Protein AF-A0AAW7DCD9-F1 (afdb_monomer)

Mean predicted aligned error: 16.03 Å

Sequence (71 aa):
MKRKLIDLDLETERRLSILASANGMSLKKYIEYILFQHGNDHLIKIEKEIKKQKSASINQLSILDEINKNL

Solvent-accessible surface area (backbone atoms only — not comparable to full-atom values): 4774 Å² total; per-residue (Å²): 137,88,88,78,91,80,93,68,56,72,67,59,49,52,52,48,40,53,53,11,54,75,69,78,38,52,47,70,59,37,50,51,49,52,50,57,67,41,68,79,48,94,70,87,79,80,75,75,79,74,80,74,83,71,87,72,92,68,73,76,65,61,62,58,60,60,62,68,73,76,114

pLDDT: mean 70.4, std 18.79, range [43.16, 94.0]

Foldseek 3Di:
DDDDDDDDDPVVLVVLCVVCVVVVHHSVVSVVVVCVVCVVPPDDPPPPPPDPPDPPPDDPPVVVVVVVVVD

Structure (mmCIF, N/CA/C/O backbone):
data_AF-A0AAW7DCD9-F1
#
_entry.id   AF-A0AAW7DCD9-F1
#
loop_
_atom_site.group_PDB
_atom_site.id
_atom_site.type_symbol
_atom_site.label_atom_id
_atom_site.label_alt_id
_atom_site.label_comp_id
_atom_site.label_asym_id
_atom_site.label_entity_id
_atom_site.label_seq_id
_atom_site.pdbx_PDB_ins_code
_atom_site.Cartn_x
_atom_site.Cartn_y
_atom_site.Cartn_z
_atom_site.occupancy
_atom_site.B_iso_or_equiv
_atom_site.auth_seq_id
_atom_site.auth_comp_id
_atom_site.auth_asym_id
_atom_site.auth_atom_id
_atom_site.pdbx_PDB_model_num
ATOM 1 N N . MET A 1 1 ? -11.489 -7.722 16.068 1.00 65.06 1 MET A N 1
ATOM 2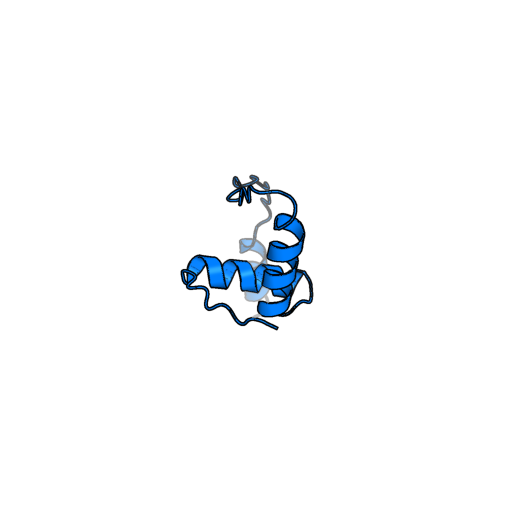 C CA . MET A 1 1 ? -11.074 -7.253 14.724 1.00 65.06 1 MET A CA 1
ATOM 3 C C . MET A 1 1 ? -11.889 -7.977 13.659 1.00 65.06 1 MET A C 1
ATOM 5 O O . MET A 1 1 ? -11.901 -9.201 13.678 1.00 65.06 1 MET A O 1
ATOM 9 N N . LYS A 1 2 ? -12.579 -7.258 12.762 1.00 75.31 2 LYS A N 1
ATOM 10 C CA . LYS A 1 2 ? -13.276 -7.863 11.611 1.00 75.31 2 LYS A CA 1
ATOM 11 C C . LYS A 1 2 ? -12.303 -7.947 10.433 1.00 75.31 2 LYS A C 1
ATOM 13 O O . LYS A 1 2 ? -11.727 -6.931 10.060 1.00 75.31 2 LYS A O 1
ATOM 18 N N . ARG A 1 3 ? -12.099 -9.144 9.878 1.00 76.69 3 ARG A N 1
ATOM 19 C CA . ARG A 1 3 ? -11.304 -9.340 8.655 1.00 76.69 3 ARG A CA 1
ATOM 20 C C . ARG A 1 3 ? -12.199 -9.059 7.447 1.00 76.69 3 ARG A C 1
ATOM 22 O O . ARG A 1 3 ? -13.341 -9.511 7.435 1.00 76.69 3 ARG A O 1
ATOM 29 N N . LYS A 1 4 ? -11.694 -8.318 6.462 1.00 80.25 4 LYS A N 1
ATOM 30 C CA . LYS A 1 4 ? -12.352 -8.118 5.165 1.00 80.25 4 LYS A CA 1
ATOM 31 C C . LYS A 1 4 ? -11.438 -8.650 4.070 1.00 80.25 4 LYS A C 1
ATOM 33 O O . LYS A 1 4 ? -10.239 -8.385 4.110 1.00 80.25 4 LYS A O 1
ATOM 38 N N . LEU A 1 5 ? -12.014 -9.409 3.143 1.00 83.69 5 LEU A N 1
ATOM 39 C CA . LEU A 1 5 ? -11.354 -9.764 1.893 1.00 83.69 5 LEU A CA 1
ATOM 40 C C . LEU A 1 5 ? -11.491 -8.571 0.941 1.00 83.69 5 LEU A C 1
ATOM 42 O O . LEU A 1 5 ? -12.551 -7.943 0.906 1.00 83.69 5 LEU A O 1
ATOM 46 N N . ILE A 1 6 ? -10.421 -8.238 0.229 1.00 80.62 6 ILE A N 1
ATOM 47 C CA . ILE A 1 6 ? -10.414 -7.176 -0.773 1.00 80.62 6 ILE A CA 1
ATOM 48 C C . ILE A 1 6 ? -9.741 -7.764 -2.000 1.00 80.62 6 ILE A C 1
ATOM 50 O O . ILE A 1 6 ? -8.569 -8.133 -1.930 1.00 80.62 6 ILE A O 1
ATOM 54 N N . ASP A 1 7 ? -10.485 -7.838 -3.093 1.00 86.62 7 ASP A N 1
ATOM 55 C CA . ASP A 1 7 ? -9.933 -8.224 -4.380 1.00 86.62 7 ASP A CA 1
ATOM 56 C C . ASP A 1 7 ? -9.364 -6.971 -5.046 1.00 86.62 7 ASP A C 1
ATOM 58 O O . ASP A 1 7 ? -10.061 -5.970 -5.234 1.00 86.62 7 ASP A O 1
ATOM 62 N N . LEU A 1 8 ? -8.071 -7.014 -5.348 1.00 84.25 8 LEU A N 1
ATOM 63 C CA . LEU A 1 8 ? -7.351 -5.965 -6.057 1.00 84.25 8 LEU A CA 1
ATOM 64 C C . LEU A 1 8 ? -6.843 -6.546 -7.370 1.00 84.25 8 LEU A C 1
ATOM 66 O O . LEU A 1 8 ? -6.449 -7.710 -7.434 1.00 84.25 8 LEU A O 1
ATOM 70 N N . ASP A 1 9 ? -6.839 -5.735 -8.420 1.00 90.62 9 ASP A N 1
ATOM 71 C CA . ASP A 1 9 ? -6.159 -6.119 -9.645 1.00 90.62 9 ASP A CA 1
ATOM 72 C C . ASP A 1 9 ? -4.637 -6.131 -9.432 1.00 90.62 9 ASP A C 1
ATOM 74 O O . ASP A 1 9 ? -4.082 -5.410 -8.594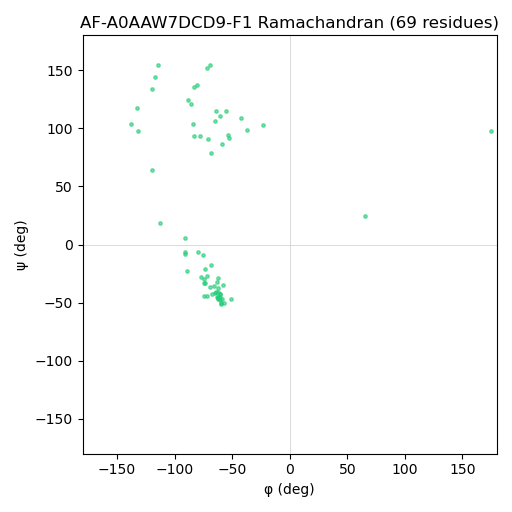 1.00 90.62 9 ASP A O 1
ATOM 78 N N . LEU A 1 10 ? -3.955 -6.939 -10.242 1.00 91.06 10 LEU A N 1
ATOM 79 C CA . LEU A 1 10 ? -2.515 -7.158 -10.139 1.00 91.06 10 LEU A CA 1
ATOM 80 C C . LEU A 1 10 ? -1.699 -5.860 -10.265 1.00 91.06 10 LEU A C 1
ATOM 82 O O . LEU A 1 10 ? -0.642 -5.725 -9.644 1.00 91.06 10 LEU A O 1
ATOM 86 N N . GLU A 1 11 ? -2.151 -4.905 -11.084 1.00 92.44 11 GLU A N 1
ATOM 87 C CA . GLU A 1 11 ? -1.445 -3.638 -11.276 1.00 92.44 11 GLU A CA 1
ATOM 88 C C . GLU A 1 11 ? -1.563 -2.751 -10.031 1.00 92.44 11 GLU A C 1
ATOM 90 O O . GLU A 1 11 ? -0.556 -2.205 -9.565 1.00 92.44 11 GLU A O 1
ATOM 95 N N . THR A 1 12 ? -2.757 -2.652 -9.445 1.00 89.44 12 THR A N 1
ATOM 96 C CA . THR A 1 12 ? -2.974 -1.902 -8.200 1.00 89.44 12 THR A CA 1
ATOM 97 C C . THR A 1 12 ? -2.238 -2.525 -7.022 1.00 89.44 12 THR A C 1
ATOM 99 O O . THR A 1 12 ? -1.605 -1.794 -6.258 1.00 89.44 12 THR A O 1
ATOM 102 N N . GLU A 1 13 ? -2.236 -3.854 -6.893 1.00 89.50 13 GLU A N 1
ATOM 103 C CA . GLU A 1 13 ? -1.477 -4.547 -5.845 1.00 89.50 13 GLU A CA 1
ATOM 104 C C . GLU A 1 13 ? 0.023 -4.226 -5.936 1.00 89.50 13 GLU A C 1
ATOM 106 O O . GLU A 1 13 ? 0.645 -3.838 -4.942 1.00 89.50 13 GLU A O 1
ATOM 111 N N . ARG A 1 14 ? 0.601 -4.287 -7.143 1.00 91.00 14 ARG A N 1
ATOM 112 C CA . ARG A 1 14 ? 2.013 -3.939 -7.372 1.00 91.00 14 ARG A CA 1
ATOM 113 C C . ARG A 1 14 ? 2.318 -2.492 -7.008 1.00 91.00 14 ARG A C 1
ATOM 115 O O . ARG A 1 14 ? 3.317 -2.230 -6.339 1.00 91.00 14 ARG A O 1
ATOM 122 N N . ARG A 1 15 ? 1.465 -1.551 -7.417 1.00 92.44 15 A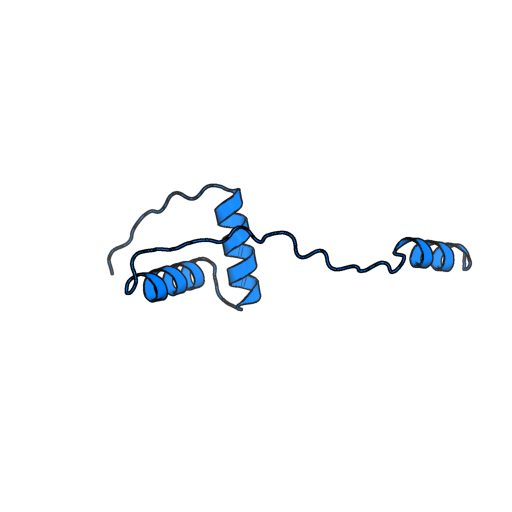RG A N 1
ATOM 123 C CA . ARG A 1 15 ? 1.639 -0.126 -7.091 1.00 92.44 15 ARG A CA 1
ATOM 124 C C . ARG A 1 15 ? 1.590 0.116 -5.589 1.00 92.44 15 ARG A C 1
ATOM 126 O O . ARG A 1 15 ? 2.474 0.782 -5.055 1.00 92.44 15 ARG A O 1
ATOM 133 N N . LEU A 1 16 ? 0.606 -0.462 -4.903 1.00 91.88 16 LEU A N 1
ATOM 134 C CA . LEU A 1 16 ? 0.492 -0.362 -3.450 1.00 91.88 16 LEU A CA 1
ATOM 135 C C . LEU A 1 16 ? 1.692 -0.996 -2.747 1.00 91.88 16 LEU A C 1
ATOM 137 O O . LEU A 1 16 ? 2.165 -0.442 -1.760 1.00 91.88 16 LEU A O 1
ATOM 141 N N . SER A 1 17 ? 2.222 -2.107 -3.264 1.00 90.75 17 SER A N 1
ATOM 142 C CA . SER A 1 17 ? 3.422 -2.737 -2.710 1.00 90.75 17 SER A CA 1
ATOM 143 C C . SER A 1 17 ? 4.641 -1.824 -2.811 1.00 90.75 17 SER A C 1
ATOM 145 O O . SER A 1 17 ? 5.362 -1.672 -1.828 1.00 90.75 17 SER A O 1
ATOM 147 N N . ILE A 1 18 ? 4.858 -1.181 -3.962 1.00 93.31 18 ILE A N 1
ATOM 148 C CA . ILE A 1 18 ? 5.970 -0.236 -4.150 1.00 93.31 18 ILE A CA 1
ATOM 149 C C . ILE A 1 18 ? 5.827 0.952 -3.195 1.00 93.31 18 ILE A C 1
ATOM 151 O O . ILE A 1 18 ? 6.789 1.331 -2.527 1.00 93.31 18 ILE A O 1
ATOM 155 N N . LEU A 1 19 ? 4.621 1.515 -3.090 1.00 92.88 19 LEU A N 1
ATOM 156 C CA . LEU A 1 19 ? 4.346 2.633 -2.191 1.00 92.88 19 LEU A CA 1
ATOM 157 C C . LEU A 1 19 ? 4.529 2.248 -0.718 1.00 92.88 19 LEU A C 1
ATOM 159 O O . LEU A 1 19 ? 5.115 3.016 0.045 1.00 92.88 19 LEU A O 1
ATOM 163 N N . ALA A 1 20 ? 4.090 1.054 -0.318 1.00 94.00 20 ALA A N 1
ATOM 164 C CA . ALA A 1 20 ? 4.290 0.541 1.031 1.00 94.00 20 ALA A CA 1
ATOM 165 C C . ALA A 1 20 ? 5.785 0.426 1.359 1.00 94.00 20 ALA A C 1
ATOM 167 O O . ALA A 1 20 ? 6.230 0.955 2.380 1.00 94.00 20 ALA A O 1
ATOM 168 N N . SER A 1 21 ? 6.571 -0.171 0.455 1.00 92.06 21 SER A N 1
ATOM 169 C CA . SER A 1 21 ? 8.024 -0.286 0.602 1.00 92.06 21 SER A CA 1
ATOM 170 C C . SER A 1 21 ? 8.711 1.077 0.686 1.00 92.06 21 SER A C 1
ATOM 172 O O . SER A 1 21 ? 9.558 1.268 1.555 1.00 92.06 21 SER A O 1
ATOM 174 N N . ALA A 1 22 ? 8.313 2.045 -0.144 1.00 93.94 22 ALA A N 1
ATOM 175 C CA . ALA A 1 22 ? 8.853 3.405 -0.105 1.00 93.94 22 ALA A CA 1
ATOM 176 C C . ALA A 1 22 ? 8.564 4.127 1.226 1.00 93.94 22 ALA A C 1
ATOM 178 O O . ALA A 1 22 ? 9.357 4.955 1.663 1.00 93.94 22 ALA A O 1
ATOM 179 N N . ASN A 1 23 ? 7.458 3.783 1.892 1.00 90.81 23 ASN A N 1
ATOM 180 C CA . ASN A 1 23 ? 7.090 4.310 3.208 1.00 90.81 23 ASN A CA 1
ATOM 181 C C . ASN A 1 23 ? 7.630 3.459 4.377 1.00 90.81 23 ASN A C 1
ATOM 183 O O . ASN A 1 23 ? 7.288 3.718 5.531 1.00 90.81 23 ASN A O 1
ATOM 187 N N . GLY A 1 24 ? 8.440 2.427 4.107 1.00 93.94 24 GLY A N 1
ATOM 188 C CA . GLY A 1 24 ? 8.966 1.522 5.135 1.00 93.94 24 GLY A CA 1
ATOM 189 C C . GLY A 1 24 ? 7.883 0.694 5.837 1.00 93.94 24 GLY A C 1
ATOM 190 O O . GLY A 1 24 ? 8.051 0.285 6.986 1.00 93.94 24 GLY A O 1
ATOM 191 N N . MET A 1 25 ? 6.747 0.468 5.176 1.00 93.06 25 MET A N 1
ATOM 192 C CA . MET A 1 25 ? 5.603 -0.264 5.716 1.00 93.06 25 MET A CA 1
ATOM 193 C C . MET A 1 25 ? 5.368 -1.566 4.950 1.00 93.06 25 MET A C 1
ATOM 195 O O . MET A 1 25 ? 5.692 -1.695 3.772 1.00 93.06 25 MET A O 1
ATOM 199 N N . SER A 1 26 ? 4.745 -2.543 5.611 1.00 93.00 26 SER A N 1
ATOM 200 C CA . SER A 1 26 ? 4.199 -3.702 4.905 1.00 93.00 26 SER A CA 1
ATOM 201 C C . SER A 1 26 ? 2.959 -3.300 4.109 1.00 93.00 26 SER A C 1
ATOM 203 O O . SE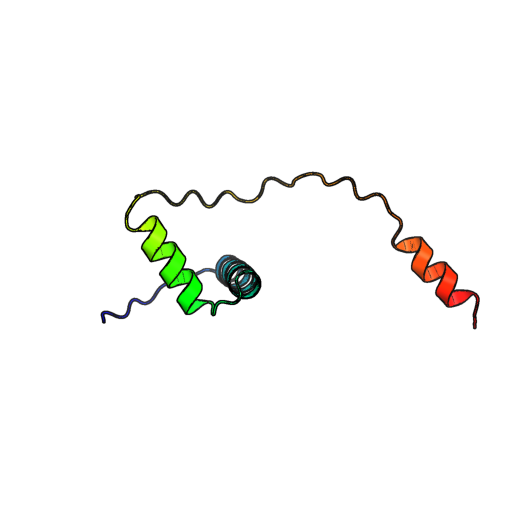R A 1 26 ? 2.219 -2.404 4.520 1.00 93.00 26 SER A O 1
ATOM 205 N N . LEU A 1 27 ? 2.688 -4.004 3.006 1.00 90.38 27 LEU A N 1
ATOM 206 C CA . LEU A 1 27 ? 1.519 -3.759 2.157 1.00 90.38 27 LEU A CA 1
ATOM 207 C C . LEU A 1 27 ? 0.214 -3.705 2.964 1.00 90.38 27 LEU A C 1
ATOM 209 O O . LEU A 1 27 ? -0.558 -2.760 2.838 1.00 90.38 27 LEU A O 1
ATOM 213 N N . LYS A 1 28 ? 0.009 -4.669 3.872 1.00 90.50 28 LYS A N 1
ATOM 214 C CA . LYS A 1 28 ? -1.160 -4.702 4.760 1.00 90.50 28 LYS A CA 1
ATOM 215 C C . LYS A 1 28 ? -1.278 -3.431 5.608 1.00 90.50 28 LYS A C 1
ATOM 217 O O . LYS A 1 28 ? -2.343 -2.823 5.641 1.00 90.50 28 LYS A O 1
ATOM 222 N N . LYS A 1 29 ? -0.194 -3.030 6.280 1.00 90.25 29 LYS A N 1
ATOM 223 C CA . LYS A 1 29 ? -0.185 -1.853 7.162 1.00 90.25 29 LYS A CA 1
ATOM 224 C C . LYS A 1 29 ? -0.402 -0.566 6.369 1.00 90.25 29 LYS A C 1
ATOM 226 O O . LYS A 1 29 ? -1.071 0.342 6.846 1.00 90.25 29 LYS A O 1
ATOM 231 N N . TYR A 1 30 ? 0.139 -0.504 5.158 1.00 92.19 30 TYR A N 1
ATOM 232 C CA . TYR A 1 30 ? -0.040 0.625 4.260 1.00 92.19 30 TYR A CA 1
ATOM 233 C C . TYR A 1 30 ? -1.489 0.743 3.763 1.00 92.19 30 TYR A C 1
ATOM 235 O O . TYR A 1 30 ? -2.056 1.831 3.792 1.00 92.19 30 TYR A O 1
ATOM 243 N N . ILE A 1 31 ? -2.133 -0.374 3.404 1.00 88.56 31 ILE A N 1
ATOM 244 C CA . ILE A 1 31 ? -3.564 -0.403 3.059 1.00 88.56 31 ILE A CA 1
ATOM 245 C C . ILE A 1 31 ? -4.418 0.027 4.257 1.00 88.56 31 ILE A C 1
ATOM 247 O O . ILE A 1 31 ? -5.315 0.848 4.100 1.00 88.56 31 ILE A O 1
ATOM 251 N N . GLU A 1 32 ? -4.131 -0.478 5.459 1.00 87.81 32 GLU A N 1
ATOM 252 C CA . GLU A 1 32 ? -4.822 -0.056 6.686 1.00 87.81 32 GLU A CA 1
ATOM 253 C C . GLU A 1 32 ? -4.637 1.443 6.955 1.00 87.81 32 GLU A C 1
ATOM 255 O O . GLU A 1 32 ? -5.606 2.122 7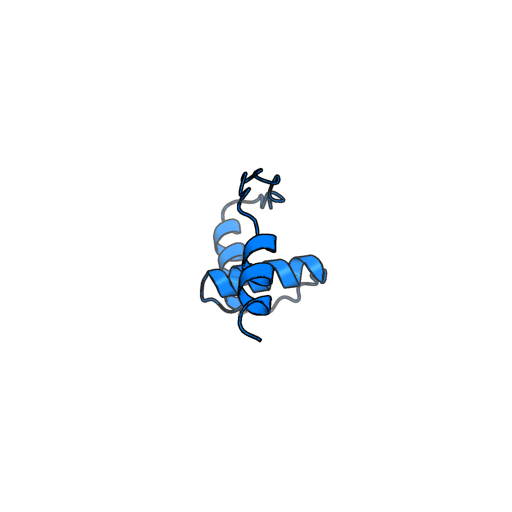.283 1.00 87.81 32 GLU A O 1
ATOM 260 N N . TYR A 1 33 ? -3.425 1.972 6.763 1.00 88.44 33 TYR A N 1
ATOM 261 C CA . TYR A 1 33 ? -3.122 3.396 6.893 1.00 88.44 33 TYR A CA 1
ATOM 262 C C . TYR A 1 33 ? -3.943 4.241 5.913 1.00 88.44 33 TYR A C 1
ATOM 264 O O . TYR A 1 33 ? -4.611 5.177 6.340 1.00 88.44 33 TYR A O 1
ATOM 272 N N . ILE A 1 34 ? -3.962 3.881 4.628 1.00 86.56 34 ILE A N 1
ATOM 273 C CA . ILE A 1 34 ? -4.758 4.571 3.602 1.00 86.56 34 ILE A CA 1
ATOM 274 C C . ILE A 1 34 ? -6.246 4.513 3.963 1.00 86.56 34 ILE A C 1
ATOM 276 O O . ILE A 1 34 ? -6.913 5.542 4.007 1.00 86.56 34 ILE A O 1
ATOM 280 N N . LEU A 1 35 ? -6.777 3.326 4.266 1.00 81.69 35 LEU A N 1
ATOM 281 C CA . LEU A 1 35 ? -8.194 3.157 4.594 1.00 81.69 35 LEU A CA 1
ATOM 282 C C . LEU A 1 35 ? -8.598 3.900 5.869 1.00 81.69 35 LEU A C 1
ATOM 284 O O . LEU A 1 35 ? -9.733 4.352 5.964 1.00 81.69 35 LEU A O 1
ATOM 288 N N . PHE A 1 36 ? -7.698 4.029 6.843 1.00 78.88 36 PHE A N 1
ATOM 289 C CA . PHE A 1 36 ? -7.957 4.787 8.062 1.00 78.88 36 PHE A CA 1
ATOM 290 C C . PHE A 1 36 ? -7.918 6.297 7.809 1.00 78.88 36 PHE A C 1
ATOM 292 O O . PHE A 1 36 ? -8.820 7.004 8.248 1.00 78.88 36 PHE A O 1
ATOM 299 N N . GLN A 1 37 ? -6.927 6.781 7.053 1.00 74.06 37 GLN A N 1
ATOM 300 C CA . GLN A 1 37 ? -6.824 8.195 6.676 1.00 74.06 37 GLN A CA 1
ATOM 301 C C . GLN A 1 37 ? -8.015 8.646 5.822 1.00 74.06 37 GLN A C 1
ATOM 303 O O . GLN A 1 37 ? -8.570 9.716 6.045 1.00 74.06 37 GLN A O 1
ATOM 308 N N . HIS A 1 38 ? -8.456 7.808 4.882 1.00 65.31 38 HIS A N 1
ATOM 309 C CA . HIS A 1 38 ? -9.579 8.109 3.991 1.00 65.31 38 HIS A CA 1
ATOM 310 C C . HIS A 1 38 ? -10.942 7.641 4.518 1.00 65.31 38 HIS A C 1
ATOM 312 O O . HIS A 1 38 ? -11.972 7.981 3.948 1.00 65.31 38 HIS A O 1
ATOM 318 N N . GLY A 1 39 ? -10.983 6.874 5.609 1.00 55.72 39 GLY A N 1
ATOM 319 C CA . GLY A 1 39 ? -12.228 6.469 6.265 1.00 55.72 39 GLY A CA 1
ATOM 320 C C . GLY A 1 39 ? -12.968 7.632 6.931 1.00 55.72 39 GLY A C 1
ATOM 321 O O . GLY A 1 39 ? -14.160 7.506 7.192 1.00 55.72 39 GLY A O 1
ATOM 322 N N . ASN A 1 40 ? -12.278 8.755 7.163 1.00 53.31 40 ASN A N 1
ATOM 323 C CA . ASN A 1 40 ? -12.870 9.997 7.659 1.00 53.31 40 ASN A CA 1
ATOM 324 C C . ASN A 1 40 ? -13.364 10.932 6.544 1.00 53.31 40 ASN A C 1
ATOM 326 O O . ASN A 1 40 ? -14.271 11.715 6.798 1.00 53.31 40 ASN A O 1
ATOM 330 N N . ASP A 1 41 ? -12.839 10.816 5.322 1.00 48.75 41 ASP A N 1
ATOM 331 C CA . ASP A 1 41 ? -13.224 11.655 4.185 1.00 48.75 41 ASP A CA 1
ATOM 332 C C . ASP A 1 41 ? -13.504 10.770 2.966 1.00 48.75 41 ASP A C 1
ATOM 334 O O . ASP A 1 41 ? -12.608 10.334 2.239 1.00 48.75 41 ASP A O 1
ATOM 338 N N . HIS A 1 42 ? -14.787 10.478 2.748 1.00 46.84 42 HIS A N 1
ATOM 339 C CA . HIS A 1 42 ? -15.292 9.748 1.590 1.00 46.84 42 HIS A CA 1
ATOM 340 C C . HIS A 1 42 ? -14.945 10.463 0.271 1.00 46.84 42 HIS A C 1
ATOM 342 O O . HIS A 1 42 ? -15.767 11.223 -0.223 1.00 46.84 42 HIS A O 1
ATOM 348 N N . LEU A 1 43 ? -13.763 10.215 -0.311 1.00 46.88 43 LEU A N 1
ATOM 349 C CA . LEU A 1 43 ? -13.454 10.263 -1.756 1.00 46.88 43 LEU A CA 1
ATOM 350 C C . LEU A 1 43 ? -11.947 10.048 -1.976 1.00 46.88 43 LEU A C 1
ATOM 352 O O . LEU A 1 43 ? -11.146 10.978 -1.910 1.00 46.88 43 LEU A O 1
ATOM 356 N N . ILE A 1 44 ? -11.549 8.817 -2.304 1.00 50.62 44 ILE A N 1
ATOM 357 C CA . ILE A 1 44 ? -10.179 8.539 -2.747 1.00 50.62 44 ILE A CA 1
ATOM 358 C C . ILE A 1 44 ? -10.089 8.860 -4.245 1.00 50.62 44 ILE A C 1
ATOM 360 O O . ILE A 1 44 ? -10.381 8.017 -5.093 1.00 50.62 44 ILE A O 1
ATOM 364 N N . LYS A 1 45 ? -9.673 10.083 -4.594 1.00 53.19 45 LYS A N 1
ATOM 365 C CA . LYS A 1 45 ? -9.112 10.355 -5.926 1.00 53.19 45 LYS A CA 1
ATOM 366 C C . LYS A 1 45 ? -7.671 9.852 -5.933 1.00 53.19 45 LYS A C 1
ATOM 368 O O . LYS A 1 45 ? -6.753 10.563 -5.543 1.00 53.19 45 LYS A O 1
ATOM 373 N N . ILE A 1 46 ? -7.482 8.609 -6.374 1.00 53.50 46 ILE A N 1
ATOM 374 C CA . ILE A 1 46 ? -6.161 8.122 -6.778 1.00 53.50 46 ILE A CA 1
ATOM 375 C C . ILE A 1 46 ? -5.840 8.838 -8.088 1.00 53.50 46 ILE A C 1
ATOM 377 O O . ILE A 1 46 ? -6.234 8.395 -9.169 1.00 53.50 46 ILE A O 1
ATOM 381 N N . GLU A 1 47 ? -5.195 9.997 -7.994 1.00 45.84 47 GLU A N 1
ATOM 382 C CA . GLU A 1 47 ? -4.640 10.652 -9.169 1.00 45.84 47 GLU A CA 1
ATOM 383 C C . GLU A 1 47 ? -3.606 9.704 -9.782 1.00 45.84 47 GLU A C 1
ATOM 385 O O . GLU A 1 47 ? -2.550 9.437 -9.209 1.00 45.84 47 GLU A O 1
ATOM 390 N N . LYS A 1 48 ? -3.930 9.151 -10.957 1.00 46.00 48 LYS A N 1
ATOM 391 C CA . LYS A 1 48 ? -2.915 8.594 -11.850 1.00 46.00 48 LYS A CA 1
ATOM 392 C C . LYS A 1 48 ? -1.925 9.724 -12.089 1.00 46.00 48 LYS A C 1
ATOM 394 O O . LYS A 1 48 ? -2.323 10.737 -12.659 1.00 46.00 48 LYS A O 1
ATOM 399 N N . GLU A 1 49 ? -0.684 9.560 -11.634 1.00 46.81 49 GLU A N 1
ATOM 400 C CA . GLU A 1 49 ? 0.402 10.500 -11.902 1.00 46.81 49 GLU A CA 1
ATOM 401 C C . GLU A 1 49 ? 0.343 10.946 -13.367 1.00 46.81 49 GLU A C 1
ATOM 403 O O . GLU A 1 49 ? 0.623 10.184 -14.298 1.00 46.81 49 GLU A O 1
ATOM 408 N N . ILE A 1 50 ? -0.043 12.203 -13.577 1.00 44.72 50 ILE A N 1
ATOM 409 C CA . ILE A 1 50 ? 0.209 12.889 -14.832 1.00 44.72 50 ILE A CA 1
ATOM 410 C C . ILE A 1 50 ? 1.724 12.978 -14.906 1.00 44.72 50 ILE A C 1
ATOM 412 O O . ILE A 1 50 ? 2.351 13.612 -14.058 1.00 44.72 50 ILE A O 1
ATOM 416 N N . LYS A 1 51 ? 2.295 12.287 -15.898 1.00 52.91 51 LYS A N 1
ATOM 417 C CA . LYS A 1 51 ? 3.712 12.307 -16.260 1.00 52.91 51 LYS A CA 1
ATOM 418 C C . LYS A 1 51 ? 4.272 13.722 -16.091 1.00 52.91 51 LYS A C 1
ATOM 420 O O . LYS A 1 51 ? 4.134 14.554 -16.987 1.00 52.91 51 LYS A O 1
ATOM 425 N N . LYS A 1 52 ? 4.947 13.996 -14.971 1.00 45.12 52 LYS A N 1
ATOM 426 C CA . LYS A 1 52 ? 5.872 15.124 -14.909 1.00 45.12 52 LYS A CA 1
ATOM 427 C C . LYS A 1 52 ? 6.983 14.780 -15.888 1.00 45.12 52 LYS A C 1
ATOM 429 O O . LYS A 1 52 ? 7.794 13.896 -15.621 1.00 45.12 52 LYS A O 1
ATOM 434 N N . GLN A 1 53 ? 6.982 15.456 -17.035 1.00 49.72 53 GLN A N 1
ATOM 435 C CA . GLN A 1 53 ? 8.157 15.610 -17.882 1.00 49.72 53 GLN A CA 1
ATOM 436 C C . GLN A 1 53 ? 9.290 16.145 -16.998 1.00 49.72 53 GLN A C 1
ATOM 438 O O . GLN A 1 53 ? 9.429 17.346 -16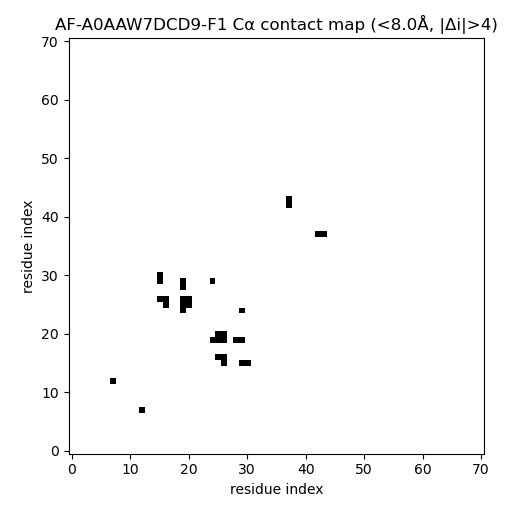.794 1.00 49.72 53 GLN A O 1
ATOM 443 N N . LYS A 1 54 ? 10.081 15.244 -16.417 1.00 44.44 54 LYS A N 1
ATOM 444 C CA . LYS A 1 54 ? 11.427 15.571 -15.976 1.00 44.44 54 LYS A CA 1
ATOM 445 C C . LYS A 1 54 ? 12.305 15.413 -17.202 1.00 44.44 54 LYS A C 1
ATOM 447 O O . LYS A 1 54 ? 12.614 14.302 -17.623 1.00 44.44 54 LYS A O 1
ATOM 452 N N . SER A 1 55 ? 12.672 16.545 -17.783 1.00 52.31 55 SER A N 1
ATOM 453 C CA . SER A 1 55 ? 13.863 16.680 -18.606 1.00 52.31 55 SER A CA 1
ATOM 454 C C . SER A 1 55 ? 15.069 1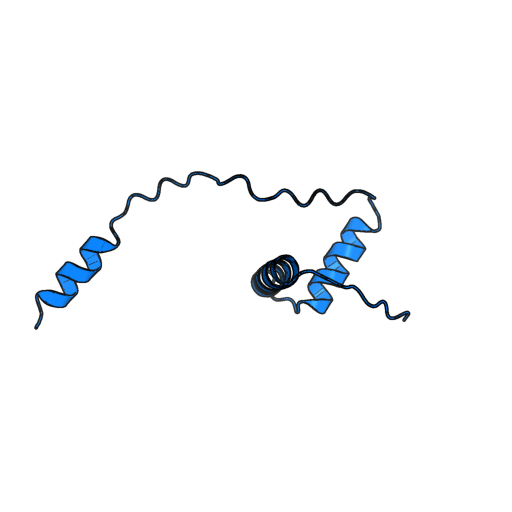6.182 -17.801 1.00 52.31 55 SER A C 1
ATOM 456 O O . SER A 1 55 ? 15.634 16.914 -16.994 1.00 52.31 55 SER A O 1
ATOM 458 N N . ALA A 1 56 ? 15.424 14.914 -17.979 1.00 49.44 56 ALA A N 1
ATOM 459 C CA . ALA A 1 56 ? 16.701 14.352 -17.559 1.00 49.44 56 ALA A CA 1
ATOM 460 C C . ALA A 1 56 ? 17.407 13.825 -18.810 1.00 49.44 56 ALA A C 1
ATOM 462 O O . ALA A 1 56 ? 17.609 12.633 -19.013 1.00 49.44 56 ALA A O 1
ATOM 463 N N . SER A 1 57 ? 17.724 14.767 -19.690 1.00 53.44 57 SER A N 1
ATOM 464 C CA . SER A 1 57 ? 18.709 14.636 -20.750 1.00 53.44 57 SER A CA 1
ATOM 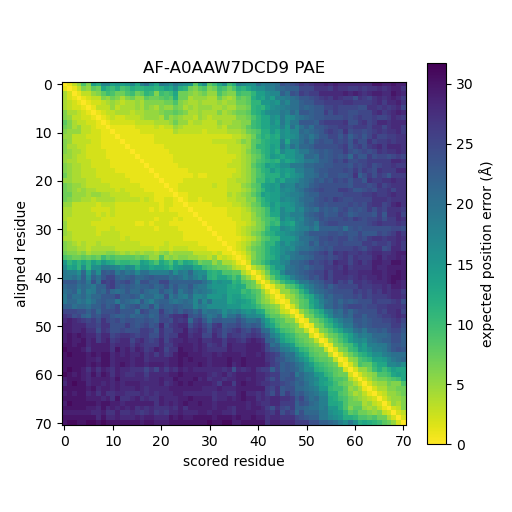465 C C . SER A 1 57 ? 20.103 14.541 -20.127 1.00 53.44 57 SER A C 1
ATOM 467 O O . SER A 1 57 ? 20.812 15.541 -20.078 1.00 53.44 57 SER A O 1
ATOM 469 N N . ILE A 1 58 ? 20.484 13.368 -19.616 1.00 51.06 58 ILE A N 1
ATOM 470 C CA . ILE A 1 58 ? 21.891 13.021 -19.370 1.00 51.06 58 ILE A CA 1
ATOM 471 C C . ILE A 1 58 ? 22.104 11.569 -19.812 1.00 51.06 58 ILE A C 1
ATOM 473 O O . ILE A 1 58 ? 21.668 10.621 -19.164 1.00 51.06 58 ILE A O 1
ATOM 477 N N . ASN A 1 59 ? 22.734 11.458 -20.982 1.00 55.56 59 ASN A N 1
ATOM 478 C CA . ASN A 1 59 ? 23.287 10.283 -21.649 1.00 55.56 59 ASN A CA 1
ATOM 479 C C . ASN A 1 59 ? 23.636 9.100 -20.728 1.00 55.56 59 ASN A C 1
ATOM 481 O O . ASN A 1 59 ? 24.718 9.045 -20.153 1.00 55.56 59 ASN A O 1
ATOM 485 N N . GLN A 1 60 ? 22.784 8.075 -20.716 1.00 52.38 60 GLN A N 1
ATOM 486 C CA . GLN A 1 60 ? 23.169 6.731 -20.261 1.00 52.38 60 GLN A CA 1
ATOM 487 C C . GLN A 1 60 ? 24.026 5.984 -21.302 1.00 52.38 60 GLN A C 1
ATOM 489 O O . GLN A 1 60 ? 24.588 4.939 -20.996 1.00 52.38 60 GLN A O 1
ATOM 494 N N . LEU A 1 61 ? 24.161 6.528 -22.519 1.00 54.78 61 LEU A N 1
ATOM 495 C CA . LEU A 1 61 ? 24.975 5.934 -23.582 1.00 54.78 61 LEU A CA 1
ATOM 496 C C . LEU A 1 61 ? 26.483 6.171 -23.371 1.00 54.78 61 LEU A C 1
ATOM 498 O O . LEU A 1 61 ? 27.290 5.332 -23.743 1.00 54.78 61 LEU A O 1
ATOM 502 N N . SER A 1 62 ? 26.863 7.261 -22.695 1.00 53.19 62 SER A N 1
ATOM 503 C CA . SER A 1 62 ? 28.273 7.625 -22.478 1.00 53.19 62 SER A CA 1
ATOM 504 C C . SER A 1 62 ? 28.991 6.747 -21.446 1.00 53.19 62 SER A C 1
ATOM 506 O O . SER A 1 62 ? 30.211 6.649 -21.481 1.00 53.19 62 SER A O 1
ATOM 508 N N . ILE A 1 63 ? 28.251 6.077 -20.556 1.00 57.31 63 ILE A N 1
ATOM 509 C CA . ILE A 1 63 ? 28.832 5.184 -19.537 1.00 57.31 63 ILE A CA 1
ATOM 510 C C . ILE A 1 63 ? 29.303 3.863 -20.174 1.00 57.31 63 ILE A C 1
ATOM 512 O O . ILE A 1 63 ? 30.270 3.262 -19.716 1.00 57.31 63 ILE A O 1
ATOM 516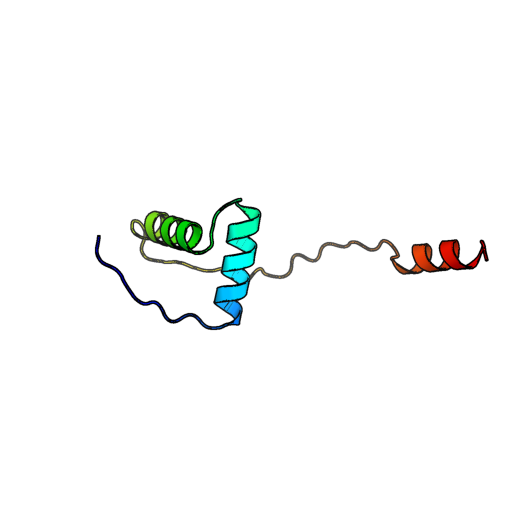 N N . LEU A 1 64 ? 28.655 3.418 -21.256 1.00 56.72 64 LEU A N 1
ATOM 517 C CA . LEU A 1 64 ? 29.036 2.192 -21.967 1.00 56.72 64 LEU A CA 1
ATOM 518 C C . LEU A 1 64 ? 30.315 2.367 -22.803 1.00 56.72 64 LEU A C 1
ATOM 520 O O . LEU A 1 64 ? 31.107 1.429 -22.888 1.00 56.72 64 LEU A O 1
ATOM 524 N N . ASP A 1 65 ? 30.555 3.558 -23.358 1.00 56.16 65 ASP A N 1
ATOM 525 C CA . ASP A 1 65 ? 31.764 3.836 -24.148 1.00 56.16 65 ASP A CA 1
ATOM 526 C C . ASP A 1 65 ? 33.040 3.940 -23.293 1.00 56.16 65 ASP A C 1
ATOM 528 O O . ASP A 1 65 ? 34.128 3.622 -23.776 1.00 56.16 65 ASP A O 1
ATOM 532 N N . GLU A 1 66 ? 32.939 4.321 -22.014 1.00 55.91 66 GLU A N 1
ATOM 533 C CA . GLU A 1 66 ? 34.095 4.307 -21.102 1.00 55.91 66 GLU A CA 1
ATOM 534 C C . GLU A 1 66 ? 34.496 2.887 -20.681 1.00 55.91 66 GLU A C 1
ATOM 536 O O . GLU A 1 66 ? 35.685 2.606 -20.524 1.00 55.91 66 GLU A O 1
ATOM 541 N N . ILE A 1 67 ? 33.537 1.963 -20.557 1.00 60.94 67 ILE A N 1
ATOM 542 C CA . ILE A 1 67 ? 33.817 0.574 -20.160 1.00 60.94 67 ILE A CA 1
ATOM 543 C C . ILE A 1 67 ? 34.572 -0.178 -21.269 1.00 60.94 67 ILE A C 1
ATOM 545 O O . ILE A 1 67 ? 35.479 -0.953 -20.976 1.00 60.94 67 ILE A O 1
ATOM 549 N N . ASN A 1 68 ? 34.263 0.089 -22.541 1.00 52.12 68 ASN A N 1
ATOM 550 C CA . ASN A 1 68 ? 34.887 -0.605 -23.675 1.00 52.12 68 ASN A CA 1
ATOM 551 C C . ASN A 1 68 ? 36.286 -0.097 -24.057 1.00 52.12 68 ASN A C 1
ATOM 553 O O . ASN A 1 68 ? 36.923 -0.699 -24.915 1.00 52.12 68 ASN A O 1
ATOM 557 N N . LYS A 1 69 ? 36.779 0.993 -23.455 1.00 54.25 69 LYS A N 1
ATOM 558 C CA . LYS A 1 69 ? 38.118 1.529 -23.756 1.00 54.25 69 LYS A CA 1
ATOM 559 C C . LYS A 1 69 ? 39.235 0.978 -22.862 1.00 54.25 69 LYS A C 1
ATOM 561 O O . LYS A 1 69 ? 40.396 1.278 -23.118 1.00 54.25 69 LYS A O 1
ATOM 566 N N . ASN A 1 70 ? 38.882 0.195 -21.839 1.00 52.25 70 ASN A N 1
ATOM 567 C CA . ASN A 1 70 ? 39.812 -0.407 -20.873 1.00 52.25 70 ASN A CA 1
ATOM 568 C C . ASN A 1 70 ? 39.896 -1.948 -20.967 1.00 52.25 70 ASN A C 1
ATOM 570 O O . ASN A 1 70 ? 40.366 -2.589 -20.025 1.00 52.25 70 ASN A O 1
ATOM 574 N N . LEU A 1 71 ? 39.458 -2.535 -22.086 1.00 43.16 71 LEU A N 1
ATOM 575 C CA . LEU A 1 71 ? 39.758 -3.915 -22.498 1.00 43.16 71 LEU A CA 1
ATOM 576 C C . LEU A 1 71 ? 40.675 -3.883 -23.723 1.00 43.16 71 LEU A C 1
ATOM 578 O O . LEU A 1 71 ? 41.591 -4.731 -23.773 1.00 43.16 71 LEU A O 1
#

Radius of gyration: 20.01 Å; Cα contacts (8 Å, |Δi|>4): 16; chains: 1; bounding box: 55×26×39 Å

Nearest PDB structures (foldseek):
  5x3t-assembly1_G  TM=5.361E-01  e=6.928E-01  Mycobacterium tuberculosis H37Rv
  5x3t-assembly1_C  TM=5.062E-01  e=7.429E-01  Mycobacterium tuberculosis H37Rv
  8pv2-assembly1_CQ  TM=4.983E-01  e=6.032E+00  Thermochaetoides thermophila DSM 1495

Secondary structure (DSSP, 8-state):
---------HHHHHHHHHHHHHTT--HHHHHHHHHHHHTSSS-----------------SSHHHHHHTT--